Protein AF-G4U216-F1 (afdb_monomer)

Structure (mmCIF, N/CA/C/O backbone):
data_AF-G4U216-F1
#
_entry.id   AF-G4U216-F1
#
loop_
_atom_site.group_PDB
_atom_site.id
_atom_site.type_symbol
_atom_site.label_atom_id
_atom_site.label_alt_id
_atom_site.label_comp_id
_atom_site.label_asym_id
_atom_site.label_entity_id
_atom_site.label_seq_id
_atom_site.pdbx_PDB_ins_code
_atom_site.Cartn_x
_atom_site.Cartn_y
_atom_site.Cartn_z
_atom_site.occupancy
_atom_site.B_iso_or_equiv
_atom_site.auth_seq_id
_atom_site.auth_comp_id
_atom_site.auth_asym_id
_atom_site.auth_atom_id
_atom_site.pdbx_PDB_model_num
ATOM 1 N N . MET A 1 1 ? 2.464 19.248 -24.218 1.00 54.66 1 MET A N 1
ATOM 2 C CA . MET A 1 1 ? 2.998 17.928 -23.818 1.00 54.66 1 MET A CA 1
ATOM 3 C C . MET A 1 1 ? 1.921 17.267 -22.965 1.00 54.66 1 MET A C 1
ATOM 5 O O . MET A 1 1 ? 1.517 17.884 -21.991 1.00 54.66 1 MET A O 1
ATOM 9 N N . PHE A 1 2 ? 1.349 16.132 -23.376 1.00 59.56 2 PHE A N 1
ATOM 10 C CA . PHE A 1 2 ? 0.272 15.465 -22.625 1.00 59.56 2 PHE A CA 1
ATOM 11 C C . PHE A 1 2 ? 0.894 14.521 -21.587 1.00 59.56 2 PHE A C 1
ATOM 13 O O . PHE A 1 2 ? 1.673 13.651 -21.971 1.00 59.56 2 PHE A O 1
ATOM 20 N N . ALA A 1 3 ? 0.586 14.712 -20.301 1.00 59.41 3 ALA A N 1
ATOM 21 C CA . ALA A 1 3 ? 0.998 13.793 -19.238 1.00 59.41 3 ALA A CA 1
ATOM 22 C C . ALA A 1 3 ? 0.316 12.431 -19.435 1.00 59.41 3 ALA A C 1
ATOM 24 O O . ALA A 1 3 ? -0.862 12.371 -19.815 1.00 59.41 3 ALA A O 1
ATOM 25 N N . ARG A 1 4 ? 1.051 11.339 -19.218 1.00 67.50 4 ARG A N 1
ATOM 26 C CA . ARG A 1 4 ? 0.473 9.995 -19.294 1.00 67.50 4 ARG A CA 1
ATOM 27 C C . ARG A 1 4 ? -0.284 9.724 -17.990 1.00 67.50 4 ARG A C 1
ATOM 29 O O . ARG A 1 4 ? 0.050 10.264 -16.941 1.00 67.50 4 ARG A O 1
ATOM 36 N N . ARG A 1 5 ? -1.357 8.927 -18.040 1.00 71.50 5 ARG A N 1
ATOM 37 C CA . ARG A 1 5 ? -2.232 8.695 -16.868 1.00 71.50 5 ARG A CA 1
ATOM 38 C C . ARG A 1 5 ? -1.519 7.989 -15.702 1.00 71.50 5 ARG A C 1
ATOM 40 O O . ARG A 1 5 ? -2.033 8.016 -14.591 1.00 71.50 5 ARG A O 1
ATOM 47 N N . ASP A 1 6 ? -0.371 7.368 -15.951 1.00 69.00 6 ASP A N 1
ATOM 48 C CA . ASP A 1 6 ? 0.472 6.662 -14.985 1.00 69.00 6 ASP A CA 1
ATOM 49 C C . ASP A 1 6 ? 1.500 7.558 -14.277 1.00 69.00 6 ASP A C 1
ATOM 51 O O . ASP A 1 6 ? 2.030 7.151 -13.249 1.00 69.00 6 ASP A O 1
ATOM 55 N N . ASP A 1 7 ? 1.720 8.797 -14.733 1.00 74.31 7 ASP A N 1
ATOM 56 C CA . ASP A 1 7 ? 2.736 9.694 -14.150 1.00 74.31 7 ASP A CA 1
ATOM 57 C C . ASP A 1 7 ? 2.396 10.147 -12.708 1.00 74.31 7 ASP A C 1
ATOM 59 O O . ASP A 1 7 ? 3.255 10.657 -11.987 1.00 74.31 7 ASP A O 1
ATOM 63 N N . HIS A 1 8 ? 1.148 9.948 -12.265 1.00 84.62 8 HIS A N 1
ATOM 64 C CA . HIS A 1 8 ? 0.656 10.329 -10.933 1.00 84.62 8 HIS A CA 1
ATOM 65 C C . HIS A 1 8 ? -0.033 9.183 -10.177 1.00 84.62 8 HIS A C 1
ATOM 67 O O . HIS A 1 8 ? -0.745 9.427 -9.202 1.00 84.62 8 HIS A O 1
ATOM 73 N N . VAL A 1 9 ? 0.145 7.937 -10.625 1.00 90.31 9 VAL A N 1
ATOM 74 C CA . VAL A 1 9 ? -0.477 6.759 -10.006 1.00 90.31 9 VAL A CA 1
ATOM 75 C C . VAL A 1 9 ? 0.602 5.766 -9.600 1.00 90.31 9 VAL A C 1
ATOM 77 O O . VAL A 1 9 ? 1.455 5.395 -10.399 1.00 90.31 9 VAL A O 1
ATOM 80 N N . THR A 1 10 ? 0.530 5.285 -8.361 1.00 92.50 10 THR A N 1
ATOM 81 C CA . THR A 1 10 ? 1.450 4.262 -7.860 1.00 92.50 10 THR A CA 1
ATOM 82 C C . THR A 1 10 ? 0.836 2.874 -7.997 1.00 92.50 10 TH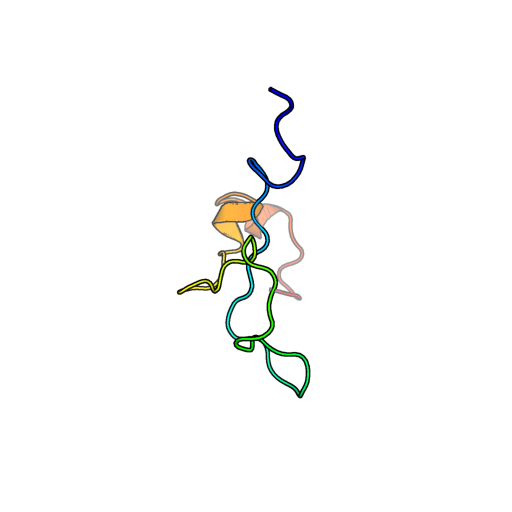R A C 1
ATOM 84 O O . THR A 1 10 ? -0.191 2.580 -7.389 1.00 92.50 10 THR A O 1
ATOM 87 N N . PHE A 1 11 ? 1.520 1.994 -8.729 1.00 95.00 11 PHE A N 1
ATOM 88 C CA . PHE A 1 11 ? 1.228 0.559 -8.779 1.00 95.00 11 PHE A CA 1
ATOM 89 C C . PHE A 1 11 ? 2.298 -0.199 -7.987 1.00 95.00 11 PHE A C 1
ATOM 91 O O . PHE A 1 11 ? 3.405 -0.409 -8.485 1.00 95.00 11 PHE A O 1
ATOM 98 N N . GLY A 1 12 ? 1.989 -0.556 -6.738 1.00 95.75 12 GLY A N 1
ATOM 99 C CA . GLY A 1 12 ? 2.932 -1.167 -5.800 1.00 95.75 12 GLY A CA 1
ATOM 100 C C . GLY A 1 12 ? 2.638 -2.637 -5.506 1.00 95.75 12 GLY A C 1
ATOM 101 O O . GLY A 1 12 ? 1.486 -3.006 -5.298 1.00 95.75 12 GLY A O 1
ATOM 102 N N . GLU A 1 13 ? 3.681 -3.461 -5.416 1.00 97.88 13 GLU A N 1
ATOM 103 C CA . GLU A 1 13 ? 3.592 -4.837 -4.905 1.00 97.88 13 GLU A CA 1
ATOM 104 C C . GLU A 1 13 ? 4.563 -5.050 -3.742 1.00 97.88 13 GLU A C 1
ATOM 106 O O . GLU A 1 13 ? 5.714 -4.608 -3.795 1.00 97.88 13 GLU A O 1
ATOM 111 N N . TYR A 1 14 ? 4.122 -5.781 -2.716 1.00 98.00 14 TYR A N 1
ATOM 112 C CA . TYR A 1 14 ? 4.950 -6.180 -1.581 1.00 98.00 14 TYR A CA 1
ATOM 113 C C . TYR A 1 14 ? 4.744 -7.657 -1.252 1.00 98.00 14 TYR A C 1
ATOM 115 O O . TYR A 1 14 ? 3.618 -8.079 -1.026 1.00 98.00 14 TYR A O 1
ATOM 123 N N . ASN A 1 15 ? 5.838 -8.420 -1.184 1.00 97.50 15 ASN A N 1
ATOM 124 C CA . ASN A 1 15 ? 5.873 -9.793 -0.663 1.00 97.50 15 ASN A CA 1
ATOM 125 C C . ASN A 1 15 ? 4.800 -10.763 -1.221 1.00 97.50 15 ASN A C 1
ATOM 127 O O . ASN A 1 15 ? 4.355 -11.673 -0.526 1.00 97.50 15 ASN A O 1
ATOM 131 N N . ASN A 1 16 ? 4.394 -10.582 -2.482 1.00 97.69 16 ASN A N 1
ATOM 132 C CA . ASN A 1 16 ? 3.506 -11.512 -3.180 1.00 97.69 16 ASN A CA 1
ATOM 133 C C . ASN A 1 16 ? 4.216 -12.857 -3.418 1.00 97.69 16 ASN A C 1
ATOM 135 O O . ASN A 1 16 ? 5.427 -12.891 -3.649 1.00 97.69 16 ASN A O 1
ATOM 139 N N . SER A 1 17 ? 3.462 -13.956 -3.425 1.00 96.75 17 SER A N 1
ATOM 140 C CA . SER A 1 17 ? 3.960 -15.312 -3.691 1.00 96.75 17 SER A CA 1
ATOM 141 C C . SER A 1 17 ? 3.249 -15.963 -4.887 1.00 96.75 17 SER A C 1
ATOM 143 O O . SER A 1 17 ? 2.241 -15.461 -5.385 1.00 96.75 17 SER A O 1
ATOM 145 N N . GLY A 1 18 ? 3.804 -17.073 -5.385 1.00 97.56 18 GLY A N 1
ATOM 146 C CA . GLY A 1 18 ? 3.308 -17.787 -6.567 1.00 97.56 18 GLY A CA 1
ATOM 147 C C . GLY A 1 18 ? 3.974 -17.355 -7.879 1.00 97.56 18 GLY A C 1
ATOM 148 O O . GLY A 1 18 ? 4.733 -16.389 -7.929 1.00 97.56 18 GLY A O 1
ATOM 149 N N . ALA A 1 19 ? 3.692 -18.086 -8.962 1.00 96.88 19 AL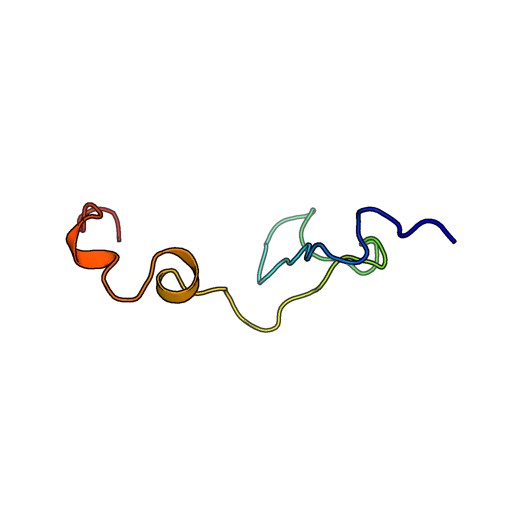A A N 1
ATOM 150 C CA . ALA A 1 19 ? 4.375 -17.923 -10.253 1.00 96.88 19 ALA A CA 1
ATOM 151 C C . ALA A 1 19 ? 4.226 -16.520 -10.879 1.00 96.88 19 ALA A C 1
ATOM 153 O O . ALA A 1 19 ? 5.055 -16.116 -11.688 1.00 96.88 19 ALA A O 1
ATOM 154 N N . GLY A 1 20 ? 3.176 -15.780 -10.508 1.00 95.88 20 GLY A N 1
ATOM 155 C CA . GLY A 1 20 ? 2.895 -14.430 -11.005 1.00 95.88 20 GLY A CA 1
ATOM 156 C C . GLY A 1 20 ? 3.420 -13.287 -10.131 1.00 95.88 20 GLY A C 1
ATOM 157 O O . GLY A 1 20 ? 3.173 -12.125 -10.466 1.00 95.88 20 GLY A O 1
ATOM 158 N N . ALA A 1 21 ? 4.101 -13.587 -9.019 1.00 97.44 21 ALA A N 1
ATOM 159 C CA . ALA A 1 21 ? 4.674 -12.579 -8.132 1.00 97.44 21 ALA A CA 1
ATOM 160 C C . ALA A 1 21 ? 5.721 -11.706 -8.844 1.00 97.44 21 ALA A C 1
ATOM 162 O O . ALA A 1 21 ? 6.140 -11.992 -9.968 1.00 97.44 21 ALA A O 1
ATOM 163 N N . TRP A 1 22 ? 6.129 -10.619 -8.182 1.00 97.12 22 TRP A N 1
ATOM 164 C CA . TRP A 1 22 ? 7.070 -9.646 -8.734 1.00 97.12 22 TRP A CA 1
ATOM 165 C C . TRP A 1 22 ? 8.259 -10.311 -9.444 1.00 97.12 22 TRP A C 1
ATOM 167 O O . TRP A 1 22 ? 9.008 -11.085 -8.844 1.00 97.12 22 TRP A O 1
ATOM 177 N N . SER A 1 23 ? 8.491 -9.915 -10.693 1.00 94.38 23 SER A N 1
ATOM 178 C CA . SER A 1 23 ? 9.654 -10.3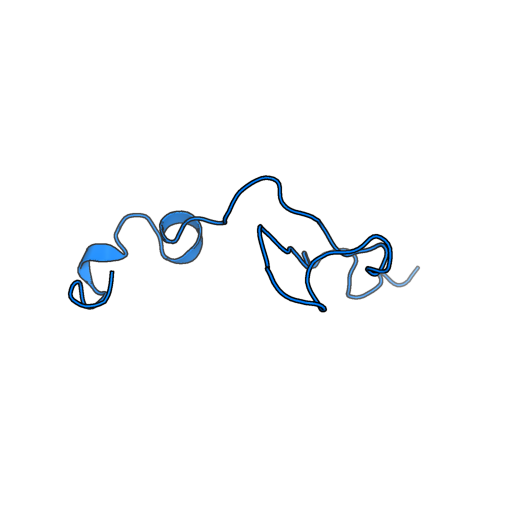04 -11.487 1.00 94.38 23 SER A CA 1
ATOM 179 C C . SER A 1 23 ? 10.268 -9.083 -12.173 1.00 94.38 23 SER A C 1
ATOM 181 O O . SER A 1 23 ? 9.695 -7.991 -12.179 1.00 94.38 23 SER A O 1
ATOM 183 N N . SER A 1 24 ? 11.430 -9.265 -12.800 1.00 90.00 24 SER A N 1
ATOM 184 C CA . SER A 1 24 ? 12.054 -8.238 -13.646 1.00 90.00 24 SER A CA 1
ATOM 185 C C . SER A 1 24 ? 11.232 -7.882 -14.895 1.00 90.00 24 SER A C 1
ATOM 187 O O 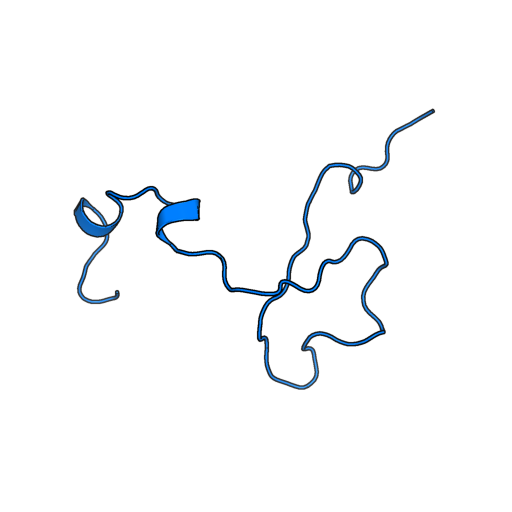. SER A 1 24 ? 11.578 -6.934 -15.593 1.00 90.00 24 SER A O 1
ATOM 189 N N . SER A 1 25 ? 10.143 -8.605 -15.179 1.00 94.31 25 SER A N 1
ATOM 190 C CA . SER A 1 25 ? 9.264 -8.377 -16.334 1.00 94.31 25 SER A CA 1
ATOM 191 C C . SER A 1 25 ? 8.166 -7.335 -16.090 1.00 94.31 25 SER A C 1
ATOM 193 O O . SER A 1 25 ? 7.362 -7.089 -16.989 1.00 94.31 25 SER A O 1
ATOM 195 N N . ARG A 1 26 ?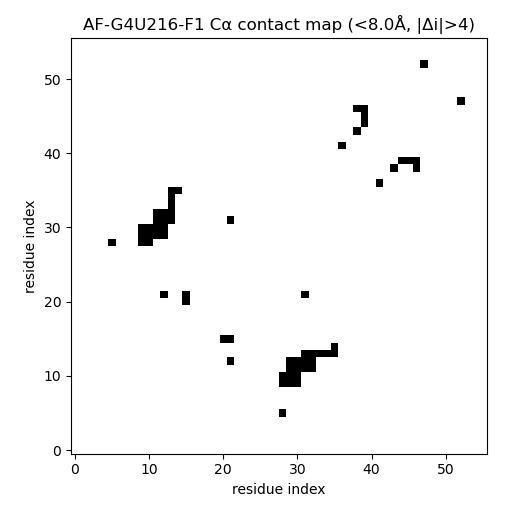 8.069 -6.744 -14.890 1.00 95.00 26 ARG A N 1
ATOM 196 C CA . ARG A 1 26 ? 7.065 -5.707 -14.607 1.00 95.00 26 ARG A CA 1
ATOM 197 C C . ARG A 1 26 ? 7.281 -4.455 -15.461 1.00 95.00 26 ARG A C 1
ATOM 199 O O . ARG A 1 26 ? 8.401 -4.114 -15.836 1.00 95.00 26 ARG A O 1
ATOM 206 N N . ALA A 1 27 ? 6.180 -3.768 -15.767 1.00 93.88 27 ALA A N 1
ATOM 207 C CA . ALA A 1 27 ? 6.216 -2.500 -16.485 1.00 93.88 27 ALA A CA 1
ATOM 208 C C . ALA A 1 27 ? 7.050 -1.462 -15.718 1.00 93.88 27 ALA A C 1
ATOM 210 O O . ALA A 1 27 ? 7.093 -1.477 -14.491 1.00 93.88 27 ALA A O 1
ATOM 211 N N . LYS A 1 28 ? 7.681 -0.528 -16.437 1.00 91.44 28 LYS A N 1
ATOM 212 C CA . LYS A 1 28 ? 8.621 0.446 -15.851 1.00 91.44 28 LYS A CA 1
ATOM 213 C C . LYS A 1 28 ? 8.007 1.369 -14.789 1.00 91.44 28 LYS A C 1
ATOM 215 O O . LYS A 1 28 ? 8.749 1.894 -13.973 1.00 91.44 28 LYS A O 1
ATOM 220 N N . PHE A 1 29 ? 6.690 1.573 -14.812 1.00 92.06 29 PHE A N 1
ATOM 221 C CA . PHE A 1 29 ? 5.975 2.377 -13.813 1.00 92.06 29 PHE A CA 1
ATOM 222 C C . PHE A 1 29 ? 5.651 1.596 -12.527 1.00 92.06 29 PHE A C 1
ATOM 224 O O . PHE A 1 29 ? 5.219 2.183 -11.538 1.00 92.06 29 PHE A O 1
ATOM 231 N N . ALA A 1 30 ? 5.799 0.267 -12.530 1.00 94.62 30 ALA A N 1
ATOM 232 C CA . ALA A 1 30 ? 5.501 -0.548 -11.362 1.00 94.62 30 ALA A CA 1
ATOM 233 C C . ALA A 1 30 ? 6.590 -0.374 -10.299 1.00 94.62 30 ALA A C 1
ATOM 235 O O . ALA A 1 30 ? 7.779 -0.274 -10.604 1.00 94.62 30 ALA A O 1
ATOM 236 N N . THR A 1 31 ? 6.182 -0.392 -9.035 1.00 95.25 31 THR A N 1
ATOM 237 C CA . THR A 1 31 ? 7.072 -0.202 -7.889 1.00 95.25 31 THR A CA 1
ATOM 238 C C . THR A 1 31 ? 7.117 -1.468 -7.039 1.00 95.25 31 THR A C 1
ATOM 240 O O . THR A 1 31 ? 6.087 -1.942 -6.559 1.00 95.25 31 THR A O 1
ATOM 243 N N . LYS A 1 32 ? 8.321 -2.001 -6.795 1.00 97.25 32 LYS A N 1
ATOM 244 C CA . LYS A 1 32 ? 8.521 -3.017 -5.755 1.00 97.25 32 LYS A CA 1
ATOM 245 C C . LYS A 1 32 ? 8.642 -2.307 -4.417 1.00 97.25 32 LYS A C 1
ATOM 247 O O . LYS A 1 32 ? 9.596 -1.562 -4.203 1.00 97.25 32 LYS A O 1
ATOM 252 N N . LEU A 1 33 ? 7.685 -2.524 -3.530 1.00 97.94 33 LEU A N 1
ATOM 253 C CA . LEU A 1 33 ? 7.699 -1.910 -2.209 1.00 97.94 33 LEU A CA 1
ATOM 254 C C . LEU A 1 33 ? 8.716 -2.614 -1.299 1.00 97.94 33 LEU A C 1
ATOM 256 O O . LEU A 1 33 ? 8.980 -3.811 -1.440 1.00 97.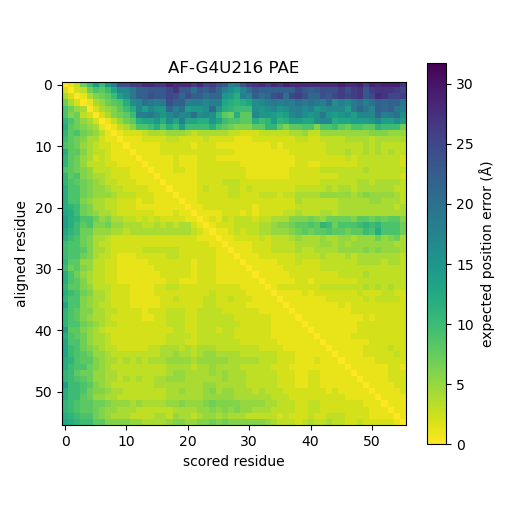94 33 LEU A O 1
ATOM 260 N N . SER A 1 34 ? 9.273 -1.868 -0.346 1.00 97.62 34 SER A N 1
ATOM 261 C CA . SER A 1 34 ? 10.180 -2.387 0.687 1.00 97.62 34 SER A CA 1
A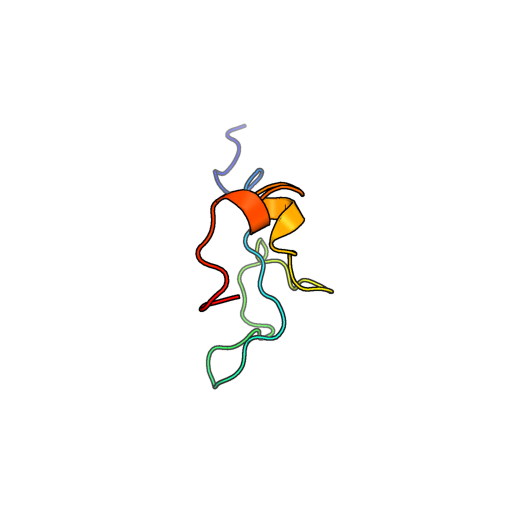TOM 262 C C . SER A 1 34 ? 9.455 -2.834 1.961 1.00 97.62 34 SER A C 1
ATOM 264 O O . SER A 1 34 ? 10.026 -3.579 2.756 1.00 97.62 34 SER A O 1
ATOM 266 N N . SER A 1 35 ? 8.197 -2.424 2.144 1.00 98.12 35 SER A N 1
ATOM 267 C CA . SER A 1 35 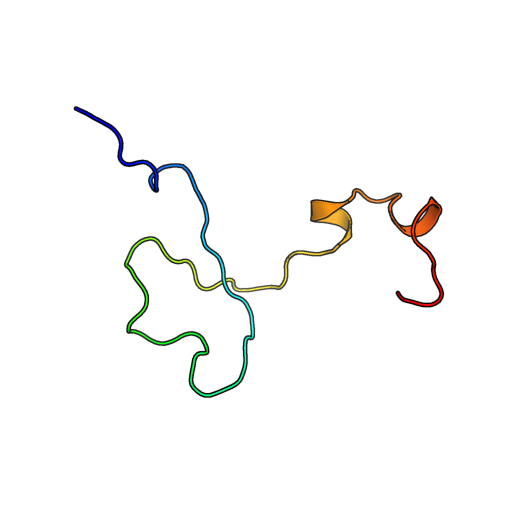? 7.335 -2.779 3.274 1.00 98.12 35 SER A CA 1
ATOM 268 C C . SER A 1 35 ? 5.864 -2.858 2.853 1.00 98.12 35 SER A C 1
ATOM 270 O O . SER A 1 35 ? 5.460 -2.299 1.830 1.00 98.12 35 SER A O 1
ATOM 272 N N . ALA A 1 36 ? 5.052 -3.552 3.655 1.00 98.00 36 ALA A N 1
ATOM 273 C CA . ALA A 1 36 ? 3.603 -3.544 3.499 1.00 98.00 36 ALA A CA 1
ATOM 274 C C . ALA A 1 36 ? 3.029 -2.170 3.879 1.00 98.00 36 ALA A C 1
ATOM 276 O O . ALA A 1 36 ? 3.496 -1.532 4.827 1.00 98.00 36 ALA A O 1
ATOM 277 N N . VAL A 1 37 ? 1.973 -1.745 3.182 1.00 97.75 37 VAL A N 1
ATOM 278 C CA . VAL A 1 37 ? 1.163 -0.599 3.614 1.00 97.75 37 VAL A CA 1
ATOM 279 C C . VAL A 1 37 ? 0.335 -1.040 4.817 1.00 97.75 37 VAL A C 1
ATOM 281 O O . VAL A 1 37 ? -0.373 -2.044 4.752 1.00 97.75 37 VAL A O 1
ATOM 284 N N . SER A 1 38 ? 0.439 -0.317 5.929 1.00 97.62 38 SER A N 1
ATOM 285 C CA . SER A 1 38 ? -0.310 -0.654 7.136 1.00 97.62 38 SER A CA 1
ATOM 286 C C . SER A 1 38 ? -1.792 -0.298 6.982 1.00 97.62 38 SER A C 1
ATOM 288 O O . SER A 1 38 ? -2.159 0.655 6.292 1.00 97.62 38 SER A O 1
ATOM 290 N N . ILE A 1 39 ? -2.659 -1.024 7.688 1.00 97.75 39 ILE A N 1
ATOM 291 C CA . ILE A 1 39 ? -4.096 -0.727 7.723 1.00 97.75 39 ILE A CA 1
ATOM 292 C C . ILE A 1 39 ? -4.384 0.689 8.249 1.00 97.75 39 ILE A C 1
ATOM 294 O O . ILE A 1 39 ? -5.290 1.350 7.754 1.00 97.75 39 ILE A O 1
ATOM 298 N N . SER A 1 40 ? -3.576 1.203 9.183 1.00 98.06 40 SER A N 1
ATOM 299 C CA . SER A 1 40 ? -3.739 2.554 9.729 1.00 98.06 40 SER A CA 1
ATOM 300 C C . SER A 1 40 ? -3.357 3.653 8.738 1.00 98.06 40 SER A C 1
ATOM 302 O O . SER A 1 40 ? -3.929 4.739 8.799 1.00 98.06 40 SER A O 1
ATOM 304 N N . THR A 1 41 ? -2.442 3.386 7.800 1.00 97.94 41 THR A N 1
ATOM 305 C CA . THR A 1 41 ? -2.159 4.304 6.686 1.00 97.94 41 THR A CA 1
ATOM 306 C C . THR A 1 41 ? -3.366 4.446 5.756 1.00 97.94 41 THR A C 1
ATOM 308 O O . THR A 1 41 ? -3.605 5.53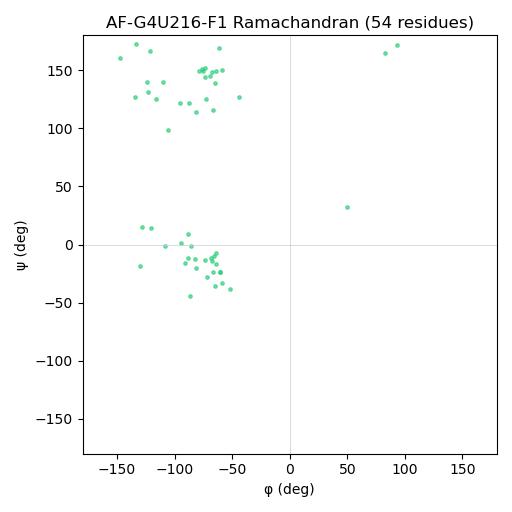7 5.249 1.00 97.94 41 THR A O 1
ATOM 311 N N . VAL A 1 42 ? -4.136 3.373 5.545 1.00 97.31 42 VAL A N 1
ATOM 312 C CA . VAL A 1 42 ? -5.284 3.366 4.618 1.00 97.31 42 VAL A CA 1
ATOM 313 C C . VAL A 1 42 ? -6.573 3.845 5.291 1.00 97.31 42 VAL A C 1
ATOM 315 O O . VAL A 1 42 ? -7.321 4.627 4.713 1.00 97.31 42 VAL A O 1
ATOM 318 N N . LEU A 1 43 ? -6.839 3.369 6.509 1.00 97.50 43 LEU A N 1
ATOM 319 C CA . LEU A 1 43 ? -8.119 3.531 7.207 1.00 97.50 43 LEU A CA 1
ATOM 320 C C . LEU A 1 43 ? -8.056 4.507 8.394 1.00 97.50 43 LEU A C 1
ATOM 322 O O . LEU A 1 43 ? -9.069 4.752 9.047 1.00 97.50 43 LEU A O 1
ATOM 326 N N . GLY A 1 44 ? -6.878 5.066 8.682 1.00 98.06 44 GLY A N 1
ATOM 327 C CA . GLY A 1 44 ? -6.635 5.914 9.847 1.00 98.06 44 GLY A CA 1
ATOM 328 C C . GLY A 1 44 ? -6.352 5.119 11.125 1.00 98.06 44 GLY A C 1
ATOM 329 O O . GLY A 1 44 ? -6.598 3.919 11.220 1.00 98.06 44 GLY A O 1
ATOM 330 N N . SER A 1 45 ? -5.821 5.792 12.149 1.00 97.62 45 SER A N 1
ATOM 331 C CA . SER A 1 45 ? -5.430 5.153 13.418 1.00 97.62 45 SER A CA 1
ATOM 332 C C . SER A 1 45 ? -6.610 4.604 14.227 1.00 97.62 45 SER A C 1
ATOM 334 O O . SER A 1 45 ? -6.427 3.685 15.020 1.00 97.62 45 SER A O 1
ATOM 336 N N . SER A 1 46 ? -7.817 5.130 14.011 1.00 97.62 46 SER A N 1
ATOM 337 C CA . SER A 1 46 ? -9.046 4.727 14.699 1.00 97.62 46 SER A CA 1
ATOM 338 C C . SER A 1 46 ? -9.795 3.578 14.017 1.00 97.62 46 SER A C 1
ATOM 340 O O . SER A 1 46 ? -10.917 3.278 14.426 1.00 97.62 46 SER A O 1
ATOM 342 N N . TYR A 1 47 ? -9.209 2.928 12.999 1.00 97.81 47 TYR A N 1
ATOM 343 C CA . TYR A 1 47 ? -9.879 1.874 12.225 1.00 97.81 47 TYR A CA 1
ATOM 344 C C . TYR A 1 47 ? -10.480 0.771 13.111 1.00 97.81 47 TYR A C 1
ATOM 346 O O . TYR A 1 47 ? -11.602 0.322 12.888 1.00 97.81 47 TYR A O 1
ATOM 354 N N . SER A 1 48 ? -9.772 0.400 14.181 1.00 97.12 48 SER A N 1
ATOM 355 C CA . SER A 1 48 ? -10.182 -0.645 15.120 1.00 97.12 48 SER A CA 1
ATOM 356 C C . SER A 1 48 ? -11.447 -0.305 15.919 1.00 97.12 48 SER A C 1
ATOM 358 O O . SER A 1 48 ? -11.986 -1.182 16.584 1.00 97.12 48 SER A O 1
ATOM 360 N N . ASN A 1 49 ? -11.954 0.931 15.871 1.00 98.00 49 ASN A N 1
ATOM 361 C CA . ASN A 1 49 ? -13.183 1.318 16.571 1.00 98.00 49 ASN A CA 1
ATOM 362 C C . ASN A 1 49 ? -14.463 0.931 15.820 1.00 98.00 49 ASN A C 1
ATOM 364 O O . ASN A 1 49 ? -15.524 0.895 16.438 1.00 98.00 49 ASN A O 1
ATOM 368 N N . TRP A 1 50 ? -14.381 0.688 14.511 1.00 97.19 50 TRP A N 1
ATOM 369 C CA . TRP A 1 50 ? -15.556 0.471 13.660 1.00 97.19 50 TRP A CA 1
ATOM 370 C C . TRP A 1 50 ? -15.470 -0.784 12.789 1.00 97.19 50 TRP A C 1
ATOM 372 O O . TRP A 1 50 ? -16.506 -1.254 12.324 1.00 97.19 50 TRP A O 1
ATOM 382 N N . VAL A 1 51 ? -14.277 -1.349 12.576 1.00 97.44 51 VAL A N 1
ATOM 383 C CA . VAL A 1 51 ? -14.147 -2.679 11.961 1.00 97.44 51 VAL A CA 1
ATOM 384 C C . VAL A 1 51 ? -14.519 -3.776 12.960 1.00 97.44 51 VAL A C 1
ATOM 386 O O . VAL A 1 51 ? -14.284 -3.646 14.164 1.00 97.44 51 VAL A O 1
ATOM 389 N N . ASP A 1 52 ? -15.058 -4.884 12.454 1.00 97.31 52 ASP A N 1
ATOM 390 C CA . ASP A 1 52 ? -15.250 -6.093 13.252 1.00 97.31 52 ASP A CA 1
ATOM 391 C C . ASP A 1 52 ? -13.885 -6.684 13.645 1.00 97.31 52 ASP A C 1
ATOM 393 O O . ASP A 1 52 ? -13.101 -7.120 12.800 1.00 97.31 52 ASP A O 1
ATOM 397 N N . LYS A 1 53 ? -13.600 -6.694 14.949 1.00 96.12 53 LYS A N 1
ATOM 398 C CA . LYS A 1 53 ? -12.322 -7.160 15.500 1.00 96.12 53 LYS A CA 1
ATOM 399 C C . LYS A 1 53 ? -12.161 -8.676 15.451 1.00 96.12 53 LYS A C 1
ATOM 401 O O . LYS A 1 53 ? -11.045 -9.144 15.642 1.00 96.12 53 LYS A O 1
ATOM 406 N N . SER A 1 54 ? -13.223 -9.443 15.198 1.00 97.62 54 SER A N 1
ATOM 407 C CA . SER A 1 54 ? -13.117 -10.895 15.007 1.00 97.62 54 SER A CA 1
ATOM 408 C C . SER A 1 54 ? -12.391 -11.282 13.711 1.00 97.62 54 SER A C 1
ATOM 410 O O . SER A 1 54 ? -12.035 -12.448 13.557 1.00 97.62 54 SER A O 1
ATOM 412 N N . TYR A 1 55 ? -12.156 -10.322 12.809 1.00 94.44 55 TYR A N 1
ATOM 413 C CA . TYR A 1 55 ? -11.467 -10.511 11.526 1.00 94.44 55 TYR A CA 1
ATOM 414 C C . TYR A 1 55 ? -10.200 -9.646 11.371 1.00 94.44 55 TYR A C 1
ATOM 416 O O . TYR A 1 55 ? -9.700 -9.502 10.254 1.00 94.44 55 TYR A O 1
ATOM 424 N N . LEU A 1 56 ? -9.698 -9.056 12.464 1.00 89.69 56 LEU A N 1
ATOM 425 C CA . LEU A 1 56 ? -8.377 -8.413 12.520 1.00 89.69 56 LEU A CA 1
ATOM 426 C C . LEU A 1 56 ? -7.300 -9.413 12.942 1.00 89.69 56 LEU A C 1
ATOM 428 O O . LEU A 1 56 ? -6.192 -9.329 12.369 1.00 89.69 56 LEU A O 1
#

Solvent-accessible surface area (backbone atoms only — not comparable to full-atom values): 4016 Å² total; per-residue (Å²): 136,84,83,61,88,62,82,85,48,87,49,73,51,54,92,62,74,68,96,84,31,92,58,94,82,60,61,89,74,54,40,82,48,94,60,77,85,52,66,43,79,76,60,36,87,66,38,79,80,76,51,70,70,94,79,112

Radius of gyration: 15.92 Å; Cα contacts (8 Å, |Δi|>4): 32; chains: 1; bounding box: 28×36×40 Å

InterPro domains:
  IPR012334 Pectin lyase fold [G3DSA:2.160.20.10] (2-55)

Foldseek 3Di:
DDDDPLPPDEAEDEDDDDPPPDDPPDDPSYDYDPDDDDPCNVCNPCNVVPDDPVVD

Sequence (56 aa):
MFARRDDHVTFGEYNNSGAGAWSSSRAKFATKLSSAVSISTVLGSSYSNWVDKSYL

Organism: Serendipita indica (strain DSM 11827) (NCBI:txid1109443)

pLDDT: mean 92.08, std 10.79, range [54.66, 98.12]

Mean predicted aligned error: 4.97 Å

Secondary structure (DSSP, 8-state):
-PPPTTTT--EEE-S--STTSS-TTS-TTEEE-SSPPPHHHHH-TTGGGTS-GGG-